Protein AF-A0A2T3FKH2-F1 (afdb_monomer_lite)

InterPro domains:
  IPR005130 Serine dehydratase-like, alpha subunit [PF03313] (17-96)
  IPR051318 Iron-sulphur-dependent L-serine dehydratase [PTHR30182] (17-105)

Radius of gyration: 21.13 Å; chains: 1; bounding box: 47×29×66 Å

pLDDT: mean 82.64, std 16.69, range [37.12, 97.38]

Secondary structure (DSSP, 8-state):
--HHHHHHHHHHHHHHHHHHHHHHHHHHHHHTT--B--GGG-SSTTHHHHHHHHHHHHHHHHHHHHTT---SS-HHHHHHHHHHHHHH--GGGBGGGSGGGGSHHHHHHHHHHHHHSTT----

Structure (mmCIF, N/CA/C/O backbone):
data_AF-A0A2T3FKH2-F1
#
_entry.id   AF-A0A2T3FKH2-F1
#
loop_
_atom_site.group_PDB
_atom_site.id
_atom_site.type_symbol
_atom_site.label_atom_id
_atom_site.label_alt_id
_atom_site.label_comp_id
_atom_site.label_asym_id
_atom_site.label_entity_id
_atom_site.label_seq_id
_atom_site.pdbx_PDB_ins_code
_atom_site.Cartn_x
_atom_site.Cartn_y
_atom_site.Cartn_z
_a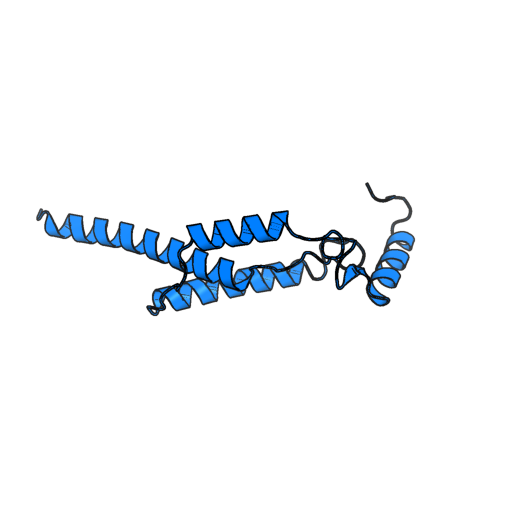tom_site.occupancy
_atom_si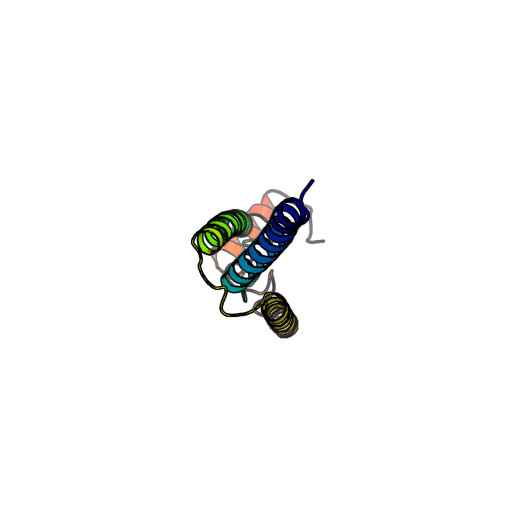te.B_iso_or_equiv
_atom_site.auth_seq_id
_atom_site.auth_comp_id
_atom_site.auth_asym_id
_atom_site.auth_atom_id
_atom_site.pdbx_PDB_model_num
ATOM 1 N N . MET A 1 1 ? -14.782 4.882 47.199 1.00 44.06 1 MET A N 1
ATOM 2 C CA . MET A 1 1 ? -14.373 4.500 45.834 1.00 44.06 1 MET A CA 1
ATOM 3 C C . MET A 1 1 ? -15.649 4.172 45.093 1.00 44.06 1 MET A C 1
ATOM 5 O O . MET A 1 1 ? -16.239 3.135 45.356 1.00 44.06 1 MET A O 1
ATOM 9 N N . ASP A 1 2 ? -16.155 5.133 44.328 1.00 38.59 2 ASP A N 1
ATOM 10 C CA . ASP A 1 2 ? -17.396 4.979 43.571 1.00 38.59 2 ASP A CA 1
ATOM 11 C C . ASP A 1 2 ? -17.103 4.174 42.294 1.00 38.59 2 ASP A C 1
ATOM 13 O O . ASP A 1 2 ? -16.129 4.445 41.590 1.00 38.59 2 ASP A O 1
ATOM 17 N N . CYS A 1 3 ? -17.936 3.172 42.020 1.00 39.97 3 CYS A N 1
ATOM 18 C CA . CYS A 1 3 ? -17.870 2.326 40.832 1.00 39.97 3 CYS A CA 1
ATOM 19 C C . CYS A 1 3 ? -17.902 3.165 39.537 1.00 39.97 3 CYS A C 1
ATOM 21 O O . CYS A 1 3 ? -17.269 2.793 38.554 1.00 39.97 3 CYS A O 1
ATOM 23 N N . SER A 1 4 ? -18.526 4.349 39.564 1.00 49.62 4 SER A N 1
ATOM 24 C CA . SER A 1 4 ? -18.610 5.272 38.423 1.00 49.62 4 SER A CA 1
ATOM 25 C C . SER A 1 4 ? -17.252 5.797 37.921 1.00 49.62 4 SER A C 1
ATOM 27 O O . SER A 1 4 ? -17.071 5.978 36.716 1.00 49.62 4 SER A O 1
ATOM 29 N N . SER A 1 5 ? -16.264 5.989 38.806 1.00 51.12 5 SER A N 1
ATOM 30 C CA . SER A 1 5 ? -14.922 6.461 38.420 1.00 51.12 5 SER A CA 1
ATOM 31 C C . SER A 1 5 ? -14.098 5.368 37.730 1.00 51.12 5 SER A C 1
ATOM 33 O O . SER A 1 5 ? -13.261 5.664 36.881 1.00 51.12 5 SER A O 1
ATOM 35 N N . PHE A 1 6 ? -14.363 4.099 38.055 1.00 45.19 6 PHE A N 1
ATOM 36 C CA . PHE A 1 6 ? -13.736 2.953 37.397 1.00 45.19 6 PHE A CA 1
ATOM 37 C C . PHE A 1 6 ? -14.346 2.718 36.007 1.00 45.19 6 PHE A C 1
ATOM 39 O O . PHE A 1 6 ? -13.623 2.435 35.055 1.00 45.19 6 PHE A O 1
ATOM 46 N N . THR A 1 7 ? -15.655 2.947 35.846 1.00 49.41 7 THR A N 1
ATOM 47 C CA . THR A 1 7 ? -16.321 2.890 34.538 1.00 49.41 7 THR A CA 1
ATOM 48 C C . THR A 1 7 ? -15.847 3.989 33.592 1.00 49.41 7 THR A C 1
ATOM 50 O O . THR A 1 7 ? -15.723 3.709 32.411 1.00 49.41 7 THR A O 1
ATOM 53 N N . PHE A 1 8 ? -15.527 5.199 34.071 1.00 42.84 8 PHE A N 1
ATOM 54 C CA . PHE A 1 8 ? -14.970 6.262 33.218 1.00 42.84 8 PHE A CA 1
ATOM 55 C C . PHE A 1 8 ? -13.590 5.875 32.660 1.00 42.84 8 PHE A C 1
ATOM 57 O O . PHE A 1 8 ? -13.338 6.035 31.471 1.00 42.84 8 PHE A O 1
ATOM 64 N N . HIS A 1 9 ? -12.736 5.257 33.483 1.00 44.69 9 HIS A N 1
ATOM 65 C CA . HIS A 1 9 ? -11.426 4.767 33.044 1.00 44.69 9 HIS A CA 1
ATOM 66 C C . HIS A 1 9 ? -11.542 3.559 32.091 1.00 44.69 9 HIS A C 1
ATOM 68 O O . HIS A 1 9 ? -10.883 3.527 31.055 1.00 44.69 9 HIS A O 1
ATOM 74 N N . CYS A 1 10 ? -12.455 2.615 32.360 1.00 38.75 10 CYS A N 1
ATOM 75 C CA . CYS A 1 10 ? -12.744 1.497 31.449 1.00 38.75 10 CYS A CA 1
ATOM 76 C C . CYS A 1 10 ? -13.495 1.919 30.164 1.00 38.75 10 CYS A C 1
ATOM 78 O O . CYS A 1 10 ? -13.372 1.257 29.128 1.00 38.75 10 CYS A O 1
ATOM 80 N N . GLN A 1 11 ? -14.284 2.998 30.199 1.00 46.06 11 GLN A N 1
ATOM 81 C CA . GLN A 1 11 ? -14.914 3.602 29.018 1.00 46.06 11 GLN A CA 1
ATOM 82 C C . GLN A 1 11 ? -13.878 4.340 28.166 1.00 46.06 11 GLN A C 1
ATOM 84 O O . GLN A 1 11 ? -13.952 4.244 26.942 1.00 46.06 11 GLN A O 1
ATOM 89 N N . ASP A 1 12 ? -12.886 4.994 28.778 1.00 52.38 12 ASP A N 1
ATOM 90 C CA . ASP A 1 12 ? -11.755 5.602 28.068 1.00 52.38 12 ASP A CA 1
ATOM 91 C C . ASP A 1 12 ? -10.836 4.554 27.419 1.00 52.38 12 ASP A C 1
ATOM 93 O O . ASP A 1 12 ? -10.448 4.726 26.264 1.00 52.38 12 ASP A O 1
ATOM 97 N N . GLU A 1 13 ? -10.556 3.419 28.073 1.00 51.41 13 GLU A N 1
ATOM 98 C CA . GLU A 1 13 ? -9.788 2.333 27.441 1.00 51.41 13 GLU A CA 1
ATOM 99 C C . GLU A 1 13 ? -10.513 1.748 26.217 1.00 51.41 13 GLU A C 1
ATOM 101 O O . GLU A 1 13 ? -9.917 1.588 25.150 1.00 51.41 13 GLU A O 1
ATOM 106 N N . ASN A 1 14 ? -11.821 1.483 26.309 1.00 60.06 14 ASN A N 1
ATOM 107 C CA . ASN A 1 14 ? -12.601 1.032 25.148 1.00 60.06 14 ASN A CA 1
ATOM 108 C C . ASN A 1 14 ? -12.686 2.102 24.047 1.00 60.06 14 ASN A C 1
ATOM 110 O O . ASN A 1 14 ? -12.748 1.772 22.859 1.00 60.06 14 ASN A O 1
ATOM 114 N N . ARG A 1 15 ? -12.651 3.385 24.418 1.00 67.38 15 ARG A N 1
ATOM 115 C CA . ARG A 1 15 ? -12.665 4.509 23.479 1.00 67.38 15 ARG A CA 1
ATOM 116 C C . ARG A 1 15 ? -11.352 4.632 22.707 1.00 67.38 15 ARG A C 1
ATOM 118 O O . ARG A 1 15 ? -11.408 4.816 21.495 1.00 67.38 15 ARG A O 1
ATOM 125 N N . ILE A 1 16 ? -10.202 4.462 23.362 1.00 74.19 16 ILE A N 1
ATOM 126 C CA . ILE A 1 16 ? -8.879 4.461 22.710 1.00 74.19 16 ILE A CA 1
ATOM 127 C C . ILE A 1 16 ? -8.764 3.288 21.733 1.00 74.19 16 ILE A C 1
ATOM 129 O O . ILE A 1 16 ? -8.311 3.465 20.599 1.00 74.19 16 ILE A O 1
ATOM 133 N N . ASN A 1 17 ? -9.229 2.103 22.141 1.00 82.88 17 ASN A N 1
ATOM 134 C CA . ASN A 1 17 ? -9.239 0.921 21.280 1.00 82.88 17 ASN A CA 1
ATOM 135 C C . ASN A 1 17 ? -10.107 1.149 20.038 1.00 82.88 17 ASN A C 1
ATOM 137 O O . ASN A 1 17 ? -9.655 0.933 18.915 1.00 82.88 17 ASN A O 1
ATOM 141 N N . ARG A 1 18 ? -11.324 1.674 20.217 1.00 86.75 18 ARG A N 1
ATOM 142 C CA . ARG A 1 18 ? -12.220 1.986 19.099 1.00 86.75 18 ARG A CA 1
ATOM 143 C C . ARG A 1 18 ? -11.638 3.050 18.169 1.00 86.75 18 ARG A C 1
ATOM 145 O O . ARG A 1 18 ? -11.628 2.845 16.965 1.00 86.75 18 ARG A O 1
ATOM 152 N N . GLN A 1 19 ? -11.105 4.149 18.698 1.00 90.06 19 GLN A N 1
ATOM 153 C CA . GLN A 1 19 ? -10.488 5.198 17.876 1.00 90.06 19 GLN A CA 1
ATOM 154 C C . GLN A 1 19 ? -9.276 4.684 17.089 1.00 90.06 19 GLN A C 1
ATOM 156 O O . GLN A 1 19 ? -9.079 5.075 15.942 1.00 90.06 19 GLN A O 1
ATOM 161 N N . SER A 1 20 ? -8.497 3.773 17.673 1.00 90.88 20 SER A N 1
ATOM 162 C CA . SER A 1 20 ? -7.361 3.143 16.993 1.00 90.88 20 SER A CA 1
ATOM 163 C C . SER A 1 20 ? -7.811 2.269 15.820 1.00 90.88 20 SER A C 1
ATOM 165 O O . SER A 1 20 ? -7.261 2.384 14.726 1.00 90.88 20 SER A O 1
ATOM 167 N N . LEU A 1 21 ? -8.839 1.436 16.019 1.00 93.06 21 LEU A N 1
ATOM 168 C CA . LEU A 1 21 ? -9.426 0.614 14.951 1.00 93.06 21 LEU A CA 1
ATOM 169 C C . LEU A 1 21 ? -10.059 1.483 13.861 1.00 93.06 21 LEU A C 1
ATOM 171 O O . LEU A 1 21 ? -9.949 1.182 12.672 1.00 93.06 21 LEU A O 1
ATOM 175 N N . ASP A 1 22 ? -10.677 2.591 14.263 1.00 93.56 22 ASP A N 1
ATOM 176 C CA . ASP A 1 22 ? -11.325 3.509 13.343 1.00 93.56 22 ASP A CA 1
ATOM 177 C C . ASP A 1 22 ? -10.304 4.248 12.474 1.00 93.56 22 ASP A C 1
ATOM 179 O O . ASP A 1 22 ? -10.478 4.347 11.258 1.00 93.56 22 ASP A O 1
ATOM 183 N N . ALA A 1 23 ? -9.191 4.678 13.071 1.00 94.50 23 ALA A N 1
ATOM 184 C CA . ALA A 1 23 ? -8.095 5.320 12.354 1.00 94.50 23 ALA A CA 1
ATOM 185 C C . ALA A 1 23 ? -7.375 4.331 11.433 1.00 94.50 23 ALA A C 1
ATOM 187 O O . ALA A 1 23 ? -7.014 4.690 10.312 1.00 94.50 23 ALA A O 1
ATOM 188 N N . ALA A 1 24 ? -7.209 3.080 11.876 1.00 94.62 24 ALA A N 1
ATOM 189 C CA . ALA A 1 24 ? -6.661 2.010 11.053 1.00 94.62 24 ALA A CA 1
ATOM 190 C C . ALA A 1 24 ? -7.548 1.728 9.833 1.00 94.62 24 ALA A C 1
ATOM 192 O O . ALA A 1 24 ? -7.020 1.576 8.733 1.00 94.62 24 ALA A O 1
ATOM 193 N N . SER A 1 25 ? -8.878 1.724 10.000 1.00 95.38 25 SER A N 1
ATOM 194 C CA . SER A 1 25 ? -9.813 1.535 8.884 1.00 95.38 25 SER A CA 1
ATOM 195 C C . SER A 1 25 ? -9.630 2.621 7.825 1.00 95.38 25 SER A C 1
ATOM 197 O O . SER A 1 25 ? -9.369 2.311 6.665 1.00 95.38 25 SER A O 1
ATOM 199 N N . VAL A 1 26 ? -9.673 3.896 8.225 1.00 95.31 26 VAL A N 1
ATOM 200 C CA . VAL A 1 26 ? -9.502 5.025 7.293 1.00 95.31 26 VAL A CA 1
ATOM 201 C C . VAL A 1 26 ? -8.123 4.992 6.627 1.00 95.31 26 VAL A C 1
ATOM 203 O O . VAL A 1 26 ? -8.004 5.182 5.416 1.00 95.31 26 VAL A O 1
ATOM 206 N N . GLY A 1 27 ? -7.079 4.672 7.394 1.00 95.69 27 GLY A N 1
ATOM 207 C CA . GLY A 1 27 ? -5.727 4.532 6.868 1.00 95.69 27 GLY A CA 1
ATOM 208 C C . GLY A 1 27 ? -5.631 3.461 5.779 1.00 95.69 27 GLY A C 1
ATOM 209 O O . GLY A 1 27 ? -5.045 3.717 4.726 1.00 95.69 27 GLY A O 1
ATOM 210 N N . LEU A 1 28 ? -6.232 2.290 6.002 1.00 95.38 28 LEU A N 1
ATOM 211 C CA . LEU A 1 28 ? -6.253 1.190 5.037 1.00 95.38 28 LEU A CA 1
ATOM 212 C C . LEU A 1 28 ? -7.105 1.506 3.803 1.00 95.38 28 LEU A C 1
ATOM 214 O O . LEU A 1 28 ? -6.677 1.219 2.683 1.00 95.38 28 LEU A O 1
ATOM 218 N N . GLN A 1 29 ? -8.256 2.159 3.977 1.00 94.25 29 GLN A N 1
ATOM 219 C CA . GLN A 1 29 ? -9.094 2.616 2.865 1.00 94.25 29 GLN A CA 1
ATOM 220 C C . GLN A 1 29 ? -8.296 3.509 1.901 1.00 94.25 29 GLN A C 1
ATOM 222 O O . GLN A 1 29 ? -8.311 3.285 0.692 1.00 94.25 29 GLN A O 1
ATOM 227 N N . ASN A 1 30 ? -7.501 4.443 2.430 1.00 94.00 30 ASN A N 1
ATOM 228 C CA . ASN A 1 30 ? -6.719 5.388 1.624 1.00 94.00 30 ASN A CA 1
ATOM 229 C C . ASN A 1 30 ? -5.598 4.741 0.790 1.00 94.00 30 ASN A C 1
ATOM 231 O O . ASN A 1 30 ? -5.144 5.336 -0.186 1.00 94.00 30 ASN A O 1
ATOM 235 N N . ILE A 1 31 ? -5.133 3.545 1.164 1.00 93.62 31 ILE A N 1
ATOM 236 C CA . ILE A 1 31 ? -4.070 2.818 0.444 1.00 93.62 31 ILE A CA 1
ATOM 237 C C . ILE A 1 31 ? -4.590 1.582 -0.302 1.00 93.62 31 ILE A C 1
ATOM 239 O O . ILE A 1 31 ? -3.804 0.836 -0.891 1.00 93.62 31 ILE A O 1
ATOM 243 N N . THR A 1 32 ? -5.902 1.347 -0.280 1.00 93.31 32 THR A N 1
ATOM 244 C CA . THR A 1 32 ? -6.519 0.182 -0.917 1.00 93.31 32 THR A CA 1
ATOM 245 C C . THR A 1 32 ? -6.267 0.207 -2.426 1.00 93.31 32 THR A C 1
ATOM 247 O O . THR A 1 32 ? -6.486 1.213 -3.096 1.00 93.31 32 THR A O 1
ATOM 250 N N . GLY A 1 33 ? -5.778 -0.910 -2.971 1.00 89.50 33 GLY A N 1
ATOM 251 C CA . GLY A 1 33 ? -5.465 -1.034 -4.399 1.00 89.50 33 GLY A CA 1
ATOM 252 C C . GLY A 1 33 ? -4.128 -0.417 -4.830 1.00 89.50 33 GLY A C 1
ATOM 253 O O . GLY A 1 33 ? -3.827 -0.408 -6.025 1.00 89.50 33 GLY A O 1
ATOM 254 N N . LEU A 1 34 ? -3.297 0.065 -3.898 1.00 90.50 34 LEU A N 1
ATOM 255 C CA . LEU A 1 34 ? -1.958 0.553 -4.224 1.00 90.50 34 LEU A CA 1
ATOM 256 C C . LEU A 1 34 ? -1.069 -0.597 -4.729 1.00 90.50 34 LEU A C 1
ATOM 258 O O . LEU A 1 34 ? -0.573 -1.417 -3.958 1.00 90.50 34 LEU A O 1
ATOM 262 N N . ALA A 1 35 ? -0.845 -0.639 -6.042 1.00 88.88 35 ALA A N 1
ATOM 263 C CA . ALA A 1 35 ? 0.012 -1.635 -6.675 1.00 88.88 35 ALA A CA 1
ATOM 264 C C . ALA A 1 35 ? 1.491 -1.456 -6.284 1.00 88.88 35 ALA A C 1
ATOM 266 O O . ALA A 1 35 ? 1.948 -0.355 -5.960 1.00 88.88 35 ALA A O 1
ATOM 267 N N . CYS A 1 36 ? 2.267 -2.539 -6.343 1.00 88.75 36 CYS A N 1
ATOM 268 C CA . CYS A 1 36 ? 3.717 -2.503 -6.162 1.00 88.75 36 CYS A CA 1
ATOM 269 C C . CYS A 1 36 ? 4.401 -2.375 -7.529 1.00 88.75 36 CYS A C 1
ATOM 271 O O . CYS A 1 36 ? 4.273 -3.269 -8.355 1.00 88.75 36 CYS A O 1
ATOM 273 N N . ASP A 1 37 ? 5.116 -1.279 -7.772 1.00 89.88 37 ASP A N 1
ATOM 274 C CA . ASP A 1 37 ? 5.712 -0.937 -9.068 1.00 89.88 37 ASP A CA 1
ATOM 275 C C . ASP A 1 37 ? 7.146 -0.373 -8.922 1.00 89.88 37 ASP A C 1
ATOM 277 O O . ASP A 1 37 ? 7.393 0.803 -9.205 1.00 89.88 37 ASP A O 1
ATOM 281 N N . PRO A 1 38 ? 8.113 -1.184 -8.446 1.00 88.19 38 PRO A N 1
ATOM 282 C CA . PRO A 1 38 ? 9.486 -0.744 -8.214 1.00 88.19 38 PRO A CA 1
ATOM 283 C C . PRO A 1 38 ? 10.188 -0.319 -9.511 1.00 88.19 38 PRO A C 1
ATOM 285 O O . PRO A 1 38 ? 10.115 -0.986 -10.547 1.00 88.19 38 PRO A O 1
ATOM 288 N N . VAL A 1 39 ? 10.935 0.780 -9.442 1.00 88.88 39 VAL A N 1
ATOM 289 C CA . VAL A 1 39 ? 11.768 1.287 -10.536 1.00 88.88 39 VAL A CA 1
ATOM 290 C C . VAL A 1 39 ? 13.106 0.559 -10.527 1.00 88.88 39 VAL A C 1
ATOM 292 O O . VAL A 1 39 ? 13.792 0.502 -9.510 1.00 88.88 39 VAL A O 1
ATOM 295 N N . GLY A 1 40 ? 13.487 -0.000 -11.677 1.00 85.00 40 GLY A N 1
ATOM 296 C CA . GLY A 1 40 ? 14.778 -0.671 -11.842 1.00 85.00 40 GLY A CA 1
ATOM 297 C C . GLY A 1 40 ? 14.951 -1.918 -10.971 1.00 85.00 40 GLY A C 1
ATOM 298 O O . GLY A 1 40 ? 16.077 -2.231 -10.612 1.00 85.00 40 GLY A O 1
ATOM 299 N N . ASN A 1 41 ? 13.851 -2.594 -10.609 1.00 83.38 41 ASN A N 1
ATOM 300 C CA . ASN A 1 41 ? 13.837 -3.754 -9.706 1.00 83.38 41 ASN A CA 1
ATOM 301 C C . ASN A 1 41 ? 14.524 -3.496 -8.347 1.00 83.38 41 ASN A C 1
ATOM 303 O O . ASN A 1 41 ? 15.152 -4.381 -7.773 1.00 83.38 41 ASN A O 1
ATOM 307 N N . ARG A 1 42 ? 14.428 -2.262 -7.839 1.00 82.81 42 ARG A N 1
ATOM 308 C CA . ARG A 1 42 ? 15.024 -1.850 -6.563 1.00 82.81 42 ARG A CA 1
ATOM 309 C C . ARG A 1 42 ? 13.959 -1.362 -5.592 1.00 82.81 42 ARG A C 1
ATOM 311 O O . ARG A 1 42 ? 12.953 -0.777 -5.991 1.00 82.81 42 ARG A O 1
ATOM 318 N N . VAL A 1 43 ? 14.215 -1.555 -4.300 1.00 87.94 43 VAL A N 1
ATOM 319 C CA . VAL A 1 43 ? 13.331 -1.131 -3.199 1.00 87.94 43 VAL A CA 1
ATOM 320 C C . VAL A 1 43 ? 13.674 0.295 -2.758 1.00 87.94 43 VAL A C 1
ATOM 322 O O . VAL A 1 43 ? 13.855 0.593 -1.583 1.00 87.94 43 VAL A O 1
ATOM 325 N N . GLU A 1 44 ? 13.795 1.192 -3.731 1.00 87.19 44 GLU A N 1
ATOM 326 C CA . GLU A 1 44 ? 14.138 2.597 -3.501 1.00 87.19 44 GLU A CA 1
ATOM 327 C C . GLU A 1 44 ? 12.983 3.476 -3.968 1.00 87.19 44 GLU A C 1
ATOM 329 O O . GLU A 1 44 ? 12.263 4.075 -3.168 1.00 87.19 44 GLU A O 1
ATOM 334 N N . TRP A 1 45 ? 12.737 3.486 -5.277 1.00 87.81 45 TRP A N 1
ATOM 335 C CA . TRP A 1 45 ? 11.693 4.293 -5.888 1.00 87.81 45 TRP A CA 1
ATOM 336 C C . TRP A 1 45 ? 10.583 3.410 -6.466 1.00 87.81 45 TRP A C 1
ATOM 338 O O . TRP A 1 45 ? 10.898 2.452 -7.167 1.00 87.81 45 TRP A O 1
ATOM 348 N N . PRO A 1 46 ? 9.290 3.707 -6.240 1.00 88.75 46 PRO A N 1
ATOM 349 C CA . PRO A 1 46 ? 8.711 4.700 -5.327 1.00 88.75 46 PRO A CA 1
ATOM 350 C C . PRO A 1 46 ? 8.602 4.208 -3.866 1.00 88.75 46 PRO A C 1
ATOM 352 O O . PRO A 1 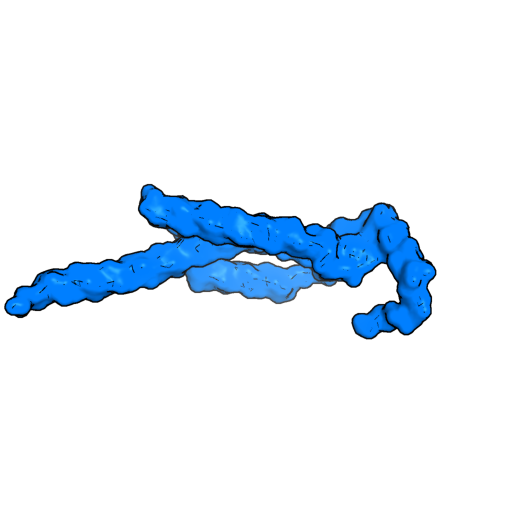46 ? 7.920 4.843 -3.066 1.00 88.75 46 PRO A O 1
ATOM 355 N N . CYS A 1 47 ? 9.218 3.078 -3.503 1.00 90.75 47 CYS A N 1
ATOM 356 C CA . CYS A 1 47 ? 9.061 2.410 -2.202 1.00 90.75 47 CYS A CA 1
ATOM 357 C C . CYS A 1 47 ? 9.285 3.336 -0.993 1.00 90.75 47 CYS A C 1
ATOM 359 O O . CYS A 1 47 ? 8.451 3.377 -0.091 1.00 90.75 47 CYS A O 1
ATOM 361 N N . LEU A 1 48 ? 10.351 4.142 -1.000 1.00 92.44 48 LEU A N 1
ATOM 362 C CA . LEU A 1 48 ? 10.616 5.115 0.065 1.00 92.44 48 LEU A CA 1
ATOM 363 C C . LEU A 1 48 ? 9.538 6.206 0.119 1.00 92.44 48 LEU A C 1
ATOM 365 O O . LEU A 1 48 ? 9.072 6.572 1.196 1.00 92.44 48 LEU A O 1
ATOM 369 N N . GLY A 1 49 ? 9.079 6.676 -1.043 1.00 92.75 49 GLY A N 1
ATOM 370 C CA . GLY A 1 49 ? 7.960 7.615 -1.141 1.00 92.75 49 GLY A CA 1
ATOM 371 C C . GLY A 1 49 ? 6.652 7.030 -0.603 1.00 92.75 49 GLY A C 1
ATOM 372 O O . GLY A 1 49 ? 5.895 7.732 0.063 1.00 92.75 49 GLY A O 1
ATOM 373 N N . LYS A 1 50 ? 6.407 5.731 -0.816 1.00 93.50 50 LYS A N 1
ATOM 374 C CA . LYS A 1 50 ? 5.249 5.020 -0.251 1.00 93.50 50 LYS A CA 1
ATOM 375 C C . LYS A 1 50 ? 5.330 4.902 1.272 1.00 93.50 50 LYS A C 1
ATOM 377 O O . LYS A 1 50 ? 4.300 5.032 1.922 1.00 93.50 50 LYS A O 1
ATOM 382 N N . ASN A 1 51 ? 6.523 4.759 1.854 1.00 93.81 51 ASN A N 1
ATOM 383 C CA . ASN A 1 51 ? 6.688 4.810 3.313 1.00 93.81 51 ASN A CA 1
ATOM 384 C C . ASN A 1 51 ? 6.335 6.193 3.873 1.00 93.81 51 ASN A C 1
ATOM 386 O O . ASN A 1 51 ? 5.636 6.288 4.881 1.00 93.81 51 ASN A O 1
ATOM 390 N N . ILE A 1 52 ? 6.770 7.264 3.198 1.00 96.12 52 ILE A N 1
ATOM 391 C CA . ILE A 1 52 ? 6.412 8.642 3.572 1.00 96.12 52 ILE A CA 1
ATOM 392 C C . ILE A 1 52 ? 4.894 8.826 3.485 1.00 96.12 52 ILE A C 1
ATOM 394 O O . ILE A 1 52 ? 4.275 9.268 4.449 1.00 96.12 52 ILE A O 1
ATOM 398 N N . MET A 1 53 ? 4.286 8.423 2.365 1.00 96.06 53 MET A N 1
ATOM 399 C CA . MET A 1 53 ? 2.836 8.467 2.166 1.00 96.06 53 MET A CA 1
ATOM 400 C C . MET A 1 53 ? 2.093 7.700 3.266 1.00 96.06 53 MET A C 1
ATOM 402 O O . MET A 1 53 ? 1.143 8.231 3.832 1.00 96.06 53 MET A O 1
ATOM 406 N N . GLY A 1 54 ? 2.537 6.486 3.603 1.00 95.44 54 GLY A N 1
ATOM 407 C CA . GLY A 1 54 ? 1.944 5.668 4.660 1.00 95.44 54 GLY A CA 1
ATOM 408 C C . GLY A 1 54 ? 2.018 6.339 6.031 1.00 95.44 54 GLY A C 1
ATOM 409 O O . GLY 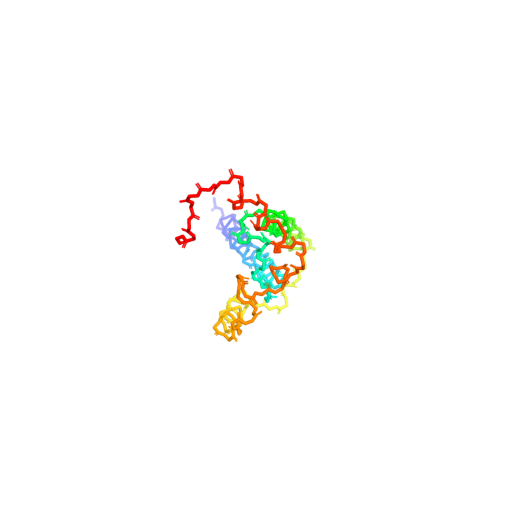A 1 54 ? 1.013 6.399 6.736 1.00 95.44 54 GLY A O 1
ATOM 410 N N . GLY A 1 55 ? 3.171 6.915 6.383 1.00 96.44 55 GLY A N 1
ATOM 411 C CA . GLY A 1 55 ? 3.340 7.658 7.634 1.00 96.44 55 GLY A CA 1
ATOM 412 C C . GLY A 1 55 ? 2.451 8.903 7.711 1.00 96.44 55 GLY A C 1
ATOM 413 O O . GLY A 1 55 ? 1.756 9.110 8.706 1.00 96.44 55 GLY A O 1
ATOM 414 N N . SER A 1 56 ? 2.414 9.710 6.646 1.00 97.38 56 SER A N 1
ATOM 415 C CA . SER A 1 56 ? 1.542 10.889 6.571 1.00 97.38 56 SER A CA 1
ATOM 416 C C . SER A 1 56 ? 0.062 10.513 6.632 1.00 97.38 56 SER A C 1
ATOM 418 O O . SER A 1 56 ? -0.708 11.166 7.334 1.00 97.38 56 SER A O 1
ATOM 420 N N . ASN A 1 57 ? -0.330 9.440 5.944 1.00 96.75 57 ASN A N 1
ATOM 421 C CA . ASN A 1 57 ? -1.691 8.922 5.957 1.00 96.75 57 ASN A CA 1
ATOM 422 C C . ASN A 1 57 ? -2.106 8.433 7.352 1.00 96.75 57 ASN A C 1
ATOM 424 O O . ASN A 1 57 ? -3.206 8.746 7.800 1.00 96.75 57 ASN A O 1
ATOM 428 N N . ALA A 1 58 ? -1.230 7.722 8.066 1.00 95.38 58 ALA A N 1
ATOM 429 C CA . ALA A 1 58 ? -1.507 7.257 9.423 1.00 95.38 58 ALA A CA 1
ATOM 430 C C . ALA A 1 58 ? -1.758 8.430 10.385 1.00 95.38 58 ALA A C 1
ATOM 432 O O . ALA A 1 58 ? -2.751 8.432 11.114 1.00 95.38 58 ALA A O 1
ATOM 433 N N . LEU A 1 59 ? -0.906 9.461 10.338 1.00 96.56 59 LEU A N 1
ATOM 434 C CA . LEU A 1 59 ? -1.065 10.650 11.175 1.00 96.56 59 LEU A CA 1
ATOM 435 C C . LEU A 1 59 ? -2.341 11.431 10.828 1.00 96.56 59 LEU A C 1
ATOM 437 O O . LEU A 1 59 ? -3.090 11.825 11.720 1.00 96.56 59 LEU A O 1
ATOM 441 N N . ALA A 1 60 ? -2.605 11.639 9.536 1.00 96.44 60 ALA A N 1
ATOM 442 C CA . ALA A 1 60 ? -3.811 12.322 9.081 1.00 96.44 60 ALA A CA 1
ATOM 443 C C . ALA A 1 60 ? -5.080 11.555 9.487 1.00 96.44 60 ALA A C 1
ATOM 445 O O . ALA A 1 60 ? -6.017 12.160 10.001 1.00 96.44 60 ALA A O 1
ATOM 446 N N . SER A 1 61 ? -5.086 10.229 9.331 1.00 95.31 61 SER A N 1
ATOM 447 C CA . SER A 1 61 ? -6.213 9.365 9.703 1.00 95.31 61 SER A CA 1
ATOM 448 C C . SER A 1 61 ? -6.483 9.393 11.205 1.00 95.31 61 SER A C 1
ATOM 450 O O . SER A 1 61 ? -7.630 9.563 11.613 1.00 95.31 61 SER A O 1
ATOM 452 N N . ALA A 1 62 ? -5.438 9.328 12.036 1.00 94.00 62 ALA A N 1
ATOM 453 C CA . ALA A 1 62 ? -5.578 9.475 13.483 1.00 94.00 62 ALA A CA 1
ATOM 454 C C . ALA A 1 62 ? -6.183 10.836 13.861 1.00 94.00 62 ALA A C 1
ATOM 456 O O . ALA A 1 62 ? -7.134 10.897 14.640 1.00 94.00 62 ALA A O 1
ATOM 457 N N . ASN A 1 63 ? -5.695 11.924 13.257 1.00 95.06 63 ASN A N 1
ATOM 458 C CA . ASN A 1 63 ? -6.224 13.264 13.509 1.00 95.06 63 ASN A CA 1
ATOM 459 C C . ASN A 1 63 ? -7.691 13.408 13.081 1.00 95.06 63 ASN A C 1
ATOM 461 O O . ASN A 1 63 ? -8.468 14.029 13.803 1.00 95.06 63 ASN A O 1
ATOM 465 N N . MET A 1 64 ? -8.090 12.818 11.950 1.00 93.44 64 MET A N 1
ATOM 466 C CA . MET A 1 64 ? -9.487 12.828 11.504 1.00 93.44 64 MET A CA 1
ATOM 467 C C . MET A 1 64 ? -10.406 12.143 12.521 1.00 93.44 64 MET A C 1
ATOM 469 O O . MET A 1 64 ? -11.427 12.710 12.905 1.00 93.44 64 MET A O 1
ATOM 473 N N . ILE A 1 65 ? -10.026 10.964 13.019 1.00 93.25 65 ILE A N 1
ATOM 474 C CA . ILE A 1 65 ? -10.829 10.232 14.009 1.00 93.25 65 ILE A CA 1
ATOM 475 C C . ILE A 1 65 ? -10.881 10.959 15.354 1.00 93.25 65 ILE A C 1
ATOM 477 O O . ILE A 1 65 ? -11.944 11.039 15.973 1.00 93.25 65 ILE A O 1
ATOM 481 N N . LEU A 1 66 ? -9.768 11.548 15.800 1.00 90.56 66 LEU A N 1
ATOM 482 C CA . LEU A 1 66 ? -9.751 12.377 17.009 1.00 90.56 66 LEU A CA 1
ATOM 483 C C . LEU A 1 66 ? -10.640 13.623 16.870 1.00 90.56 66 LEU A C 1
ATOM 485 O O . LEU A 1 66 ? -11.245 14.046 17.853 1.00 90.56 66 LEU A O 1
ATOM 489 N N . ALA A 1 67 ? -10.771 14.169 15.657 1.00 91.88 67 ALA A N 1
ATOM 490 C CA . ALA A 1 67 ? -11.687 15.265 15.339 1.00 91.88 67 ALA A CA 1
ATOM 491 C C . ALA A 1 67 ? -13.164 14.829 15.227 1.00 91.88 67 ALA A C 1
ATOM 493 O O . ALA A 1 67 ? -14.032 15.676 15.020 1.00 91.88 67 ALA A O 1
ATOM 494 N N . GLY A 1 68 ? -13.466 13.535 15.387 1.00 88.00 68 GLY A N 1
ATOM 495 C CA . GLY A 1 68 ? -14.827 12.994 15.347 1.00 88.00 68 GLY A CA 1
ATOM 496 C C . GLY A 1 68 ? -15.308 12.574 13.956 1.00 88.00 68 GLY A C 1
ATOM 497 O O . GLY A 1 68 ? -16.513 12.434 13.759 1.00 88.00 68 GLY A O 1
ATOM 498 N N . TYR A 1 69 ? -14.399 12.380 12.995 1.00 90.31 69 TYR A N 1
ATOM 499 C CA . TYR A 1 69 ? -14.731 11.790 11.698 1.00 90.31 69 TYR A CA 1
ATOM 500 C C . TYR A 1 69 ? -15.177 10.329 11.856 1.00 90.31 69 TYR A C 1
ATOM 502 O O . TYR A 1 69 ? -14.572 9.576 12.621 1.00 90.31 69 TYR A O 1
ATOM 510 N N . ASP A 1 70 ? -16.213 9.921 11.120 1.00 87.12 70 ASP A N 1
ATOM 511 C CA . ASP A 1 70 ? -16.686 8.535 11.100 1.00 87.12 70 ASP A CA 1
ATOM 512 C C . ASP A 1 70 ? -16.061 7.762 9.934 1.00 87.12 70 ASP A C 1
ATOM 514 O O . ASP A 1 70 ? -16.026 8.236 8.801 1.00 87.12 70 ASP A O 1
ATOM 518 N N . LYS A 1 71 ? -15.592 6.546 10.210 1.00 79.69 71 LYS A N 1
ATOM 519 C CA . LYS A 1 71 ? -14.794 5.719 9.295 1.00 79.69 71 LYS A CA 1
ATOM 520 C C . LYS A 1 71 ? -15.554 5.152 8.094 1.00 79.69 71 LYS A C 1
ATOM 522 O O . LYS A 1 71 ? -14.913 4.499 7.279 1.00 79.69 71 LYS A O 1
ATOM 527 N N . VAL A 1 72 ? -16.868 5.393 7.990 1.00 88.25 72 VAL A N 1
ATOM 528 C CA . VAL A 1 72 ? -17.839 4.900 6.982 1.00 88.25 72 VAL A CA 1
ATOM 529 C C . VAL A 1 72 ? -17.903 3.369 6.868 1.00 88.25 72 VAL A C 1
ATOM 531 O O . VAL A 1 72 ? -18.974 2.797 7.035 1.00 88.25 72 VAL A O 1
ATOM 534 N N . ILE A 1 73 ? -16.772 2.704 6.633 1.00 92.25 73 ILE A N 1
ATOM 535 C CA . ILE A 1 73 ? -16.592 1.256 6.537 1.00 92.25 73 ILE A CA 1
ATOM 536 C C . ILE A 1 73 ? -15.784 0.767 7.758 1.00 92.25 73 ILE A C 1
ATOM 538 O O . ILE A 1 73 ? -14.757 1.365 8.114 1.00 92.25 73 ILE A O 1
ATOM 542 N N . PRO A 1 74 ? -16.212 -0.304 8.451 1.00 92.94 74 PRO A N 1
ATOM 543 C CA . PRO A 1 74 ? -15.452 -0.873 9.558 1.00 92.94 74 PRO A CA 1
ATOM 544 C C . PRO A 1 74 ? -14.143 -1.533 9.093 1.00 92.94 74 PRO A C 1
ATOM 546 O O . PRO A 1 74 ? -13.950 -1.863 7.921 1.00 92.94 74 PRO A O 1
ATOM 549 N N . LEU A 1 75 ? -13.220 -1.720 10.039 1.00 93.81 75 LEU A N 1
ATOM 550 C CA . LEU A 1 75 ? -11.882 -2.238 9.751 1.00 93.81 75 LEU A CA 1
ATOM 551 C C . LEU A 1 75 ? -11.922 -3.647 9.140 1.00 93.81 75 LEU A C 1
ATOM 553 O O . LEU A 1 75 ? -11.218 -3.899 8.167 1.00 93.81 75 LEU A O 1
ATOM 557 N N . ASP A 1 76 ? -12.759 -4.538 9.672 1.00 95.69 76 ASP A N 1
ATOM 558 C CA . ASP A 1 76 ? -12.831 -5.933 9.220 1.00 95.69 76 ASP A CA 1
ATOM 559 C C . ASP A 1 76 ? -13.263 -6.042 7.750 1.00 95.69 76 ASP A C 1
ATOM 561 O O . ASP A 1 76 ? -12.660 -6.786 6.976 1.00 95.69 76 ASP A O 1
ATOM 565 N N . GLU A 1 77 ? -14.250 -5.241 7.336 1.00 96.00 77 GLU A N 1
ATOM 566 C CA . GLU A 1 77 ? -14.691 -5.160 5.937 1.00 96.00 77 GLU A CA 1
ATOM 567 C C . GLU A 1 77 ? -13.590 -4.598 5.033 1.00 96.00 77 GLU A C 1
ATOM 569 O O . GLU A 1 77 ? -13.353 -5.117 3.943 1.00 96.00 77 GLU A O 1
ATOM 574 N N . THR A 1 78 ? -12.863 -3.581 5.504 1.00 96.06 78 THR A N 1
ATOM 575 C CA . THR A 1 78 ? -11.733 -2.999 4.763 1.00 96.06 78 THR A CA 1
ATOM 576 C C . THR A 1 78 ? -10.617 -4.025 4.553 1.00 96.06 78 THR A C 1
ATOM 578 O O . THR A 1 78 ? -10.072 -4.139 3.455 1.00 96.06 78 THR A O 1
ATOM 581 N N . ILE A 1 79 ? -10.292 -4.811 5.584 1.00 96.38 79 ILE A N 1
ATOM 582 C CA . ILE A 1 79 ? -9.302 -5.892 5.494 1.00 96.38 79 ILE A CA 1
ATOM 583 C C . ILE A 1 79 ? -9.770 -6.963 4.503 1.00 96.38 79 ILE A C 1
ATOM 585 O O . ILE A 1 79 ? -8.978 -7.392 3.662 1.00 96.38 79 ILE A O 1
ATOM 589 N N . GLY A 1 80 ? -11.045 -7.361 4.567 1.00 96.94 80 GLY A N 1
ATOM 590 C CA . GLY A 1 80 ? -11.641 -8.308 3.624 1.00 96.94 80 GLY A CA 1
ATOM 591 C C . GLY A 1 80 ? -11.526 -7.831 2.175 1.00 96.94 80 GLY A C 1
ATOM 592 O O . GLY A 1 80 ? -11.013 -8.558 1.325 1.00 96.94 80 GLY A O 1
ATOM 593 N N . ALA A 1 81 ? -11.891 -6.576 1.911 1.00 95.44 81 ALA A N 1
ATOM 594 C CA . ALA A 1 81 ? -11.789 -5.980 0.582 1.00 95.44 81 ALA A CA 1
ATOM 595 C C . ALA A 1 81 ? -10.338 -5.940 0.068 1.00 95.44 81 ALA A C 1
ATOM 597 O O . ALA A 1 81 ? -10.069 -6.317 -1.073 1.00 95.44 81 ALA A O 1
ATOM 598 N N . ILE A 1 82 ? -9.376 -5.536 0.907 1.00 95.62 82 ILE A N 1
ATOM 599 C CA . ILE A 1 82 ? -7.951 -5.526 0.534 1.00 95.62 82 ILE A CA 1
ATOM 600 C C . ILE A 1 82 ? -7.453 -6.942 0.227 1.00 95.62 82 ILE A C 1
ATOM 602 O O . ILE A 1 82 ? -6.690 -7.129 -0.724 1.00 95.62 82 ILE A O 1
ATOM 606 N N . TYR A 1 83 ? -7.879 -7.938 1.006 1.00 95.69 83 TYR A N 1
ATOM 607 C CA . TYR A 1 83 ? -7.508 -9.333 0.794 1.00 95.69 83 TYR A CA 1
ATOM 608 C C . TYR A 1 83 ? -8.021 -9.860 -0.553 1.00 95.69 83 TYR A C 1
ATOM 610 O O . TYR A 1 83 ? -7.242 -10.410 -1.335 1.00 95.69 83 TYR A O 1
ATOM 618 N N . GLU A 1 84 ? -9.296 -9.624 -0.871 1.00 95.75 84 GLU A N 1
ATOM 619 C CA . GLU A 1 84 ? -9.889 -10.001 -2.160 1.00 95.75 84 GLU A CA 1
ATOM 620 C C . GLU A 1 84 ? -9.185 -9.313 -3.339 1.00 95.75 84 GLU A C 1
ATOM 622 O O . GLU A 1 84 ? -8.811 -9.966 -4.321 1.00 95.75 84 GLU A O 1
ATOM 627 N N . ILE A 1 85 ? -8.912 -8.008 -3.224 1.00 93.00 85 ILE A N 1
ATOM 628 C CA . ILE A 1 85 ? -8.164 -7.253 -4.237 1.00 93.00 85 ILE A CA 1
ATOM 629 C C . ILE A 1 85 ? -6.763 -7.847 -4.422 1.00 93.00 85 ILE A C 1
ATOM 631 O O . ILE A 1 85 ? -6.334 -8.071 -5.554 1.00 93.00 85 ILE A O 1
ATOM 635 N N . GLY A 1 86 ? -6.063 -8.158 -3.329 1.00 91.31 86 GLY A N 1
ATOM 636 C CA . GLY A 1 86 ? -4.727 -8.751 -3.363 1.00 91.31 86 GLY A CA 1
ATOM 637 C C . GLY A 1 86 ? -4.688 -10.101 -4.083 1.00 91.31 86 GLY A C 1
ATOM 638 O O . GLY A 1 86 ? -3.785 -10.343 -4.887 1.00 91.31 86 GLY A O 1
ATOM 639 N N . LEU A 1 87 ? -5.689 -10.958 -3.857 1.00 92.38 87 LEU A N 1
ATOM 640 C CA . LEU A 1 87 ? -5.824 -12.239 -4.559 1.00 92.38 87 LEU A CA 1
ATOM 641 C C . LEU A 1 87 ? -6.129 -12.056 -6.049 1.00 92.38 87 LEU A C 1
ATOM 643 O O . LEU A 1 87 ? -5.555 -12.755 -6.887 1.00 92.38 87 LEU A O 1
ATOM 647 N N . SER A 1 88 ? -6.999 -11.101 -6.380 1.00 92.31 88 SER A N 1
ATOM 648 C CA . SER A 1 88 ? -7.416 -10.819 -7.760 1.00 92.31 88 SER A CA 1
ATOM 649 C C . SER A 1 88 ? -6.398 -10.009 -8.576 1.00 92.31 88 SER A C 1
ATOM 651 O O . SER A 1 88 ? -6.593 -9.808 -9.775 1.00 92.31 88 SER A O 1
ATOM 653 N N . LEU A 1 89 ? -5.299 -9.552 -7.959 1.00 90.25 89 LEU A N 1
ATOM 654 C CA . LEU A 1 89 ? -4.334 -8.666 -8.605 1.00 90.25 89 LEU A CA 1
ATOM 655 C C . LEU A 1 89 ? -3.684 -9.354 -9.824 1.00 90.25 89 LEU A C 1
ATOM 657 O O . LEU A 1 89 ? -3.001 -10.366 -9.640 1.00 90.25 89 LEU A O 1
ATOM 661 N N . PRO A 1 90 ? -3.827 -8.826 -11.050 1.00 89.50 90 PRO A N 1
ATOM 662 C CA . PRO A 1 90 ? -3.260 -9.434 -12.251 1.00 89.50 90 PRO A CA 1
ATOM 663 C C . PRO A 1 90 ? -1.731 -9.303 -12.277 1.00 89.50 90 PRO A C 1
ATOM 665 O O . PRO A 1 90 ? -1.156 -8.412 -11.643 1.00 89.50 90 PRO A O 1
ATOM 668 N N . LEU A 1 91 ? -1.051 -10.186 -13.016 1.00 86.12 91 LEU A N 1
ATOM 669 C CA . LEU A 1 91 ? 0.416 -10.210 -13.084 1.00 86.12 91 LEU A CA 1
ATOM 670 C C . LEU A 1 91 ? 0.978 -8.872 -13.585 1.00 86.12 91 LEU A C 1
ATOM 672 O O . LEU A 1 91 ? 2.003 -8.408 -13.101 1.00 86.12 91 LEU A O 1
ATOM 676 N N . GLU A 1 92 ? 0.269 -8.203 -14.490 1.00 85.62 92 GLU A N 1
ATOM 677 C CA . GLU A 1 92 ? 0.630 -6.916 -15.080 1.00 85.62 92 GLU A CA 1
ATOM 678 C C . GLU A 1 92 ? 0.665 -5.756 -14.081 1.00 85.62 92 GLU A C 1
ATOM 680 O O . GLU A 1 92 ? 1.164 -4.691 -14.434 1.00 85.62 92 GLU A O 1
ATOM 685 N N . LEU A 1 93 ? 0.142 -5.934 -12.866 1.00 85.56 93 LEU A N 1
ATOM 686 C CA . LEU A 1 93 ? 0.175 -4.946 -11.785 1.00 85.56 93 LEU A CA 1
ATOM 687 C C . LEU A 1 93 ? 1.051 -5.396 -10.604 1.00 85.56 93 LEU A C 1
ATOM 689 O O . LEU A 1 93 ? 1.143 -4.689 -9.600 1.00 85.56 93 LEU A O 1
ATOM 693 N N . ARG A 1 94 ? 1.712 -6.555 -10.712 1.00 84.38 94 ARG A N 1
ATOM 694 C CA . ARG A 1 94 ? 2.581 -7.104 -9.666 1.00 84.38 94 ARG A CA 1
ATOM 695 C C . ARG A 1 94 ? 4.043 -6.738 -9.911 1.00 84.38 94 ARG A C 1
ATOM 697 O O . ARG A 1 94 ? 4.656 -7.182 -10.881 1.00 84.38 94 ARG A O 1
ATOM 704 N N . CYS A 1 95 ? 4.620 -6.008 -8.964 1.00 81.06 95 CYS A N 1
ATOM 705 C CA . CYS A 1 95 ? 6.055 -5.766 -8.809 1.00 81.06 95 CYS A CA 1
ATOM 706 C C . CYS A 1 95 ? 6.759 -5.407 -10.134 1.00 81.06 95 CYS A C 1
ATOM 708 O O . CYS A 1 95 ? 6.436 -4.413 -10.782 1.00 81.06 95 CYS A O 1
ATOM 710 N N . THR A 1 96 ? 7.730 -6.224 -10.543 1.00 72.12 96 THR A N 1
ATOM 711 C CA . THR A 1 96 ? 8.583 -6.035 -11.726 1.00 72.12 96 THR A CA 1
ATOM 712 C C . THR A 1 96 ? 7.818 -5.984 -13.043 1.00 72.12 96 THR A C 1
ATOM 714 O O . THR A 1 96 ? 8.309 -5.431 -14.028 1.00 72.12 96 THR A O 1
ATOM 717 N N . PHE A 1 97 ? 6.606 -6.532 -13.072 1.00 74.31 97 PHE A N 1
ATOM 718 C CA . PHE A 1 97 ? 5.758 -6.568 -14.251 1.00 74.31 97 PHE A CA 1
ATOM 719 C C . PHE A 1 97 ? 4.775 -5.393 -14.301 1.00 74.31 97 PHE A C 1
ATOM 721 O O . PHE A 1 97 ? 4.028 -5.298 -15.272 1.00 74.31 97 PHE A O 1
ATOM 728 N N . GLY A 1 98 ? 4.775 -4.486 -13.318 1.00 75.94 98 GLY A N 1
ATOM 729 C CA . GLY A 1 98 ? 3.777 -3.423 -13.190 1.00 75.94 98 GLY A CA 1
ATOM 730 C C . GLY A 1 98 ? 4.288 -1.990 -13.308 1.00 75.94 98 GLY A C 1
ATOM 731 O O . GLY A 1 98 ? 5.433 -1.674 -12.990 1.00 75.94 98 GLY A O 1
ATOM 732 N N . GLY A 1 99 ? 3.393 -1.112 -13.777 1.00 84.81 99 GLY A N 1
ATOM 733 C CA . GLY A 1 99 ? 3.474 0.346 -13.632 1.00 84.81 99 GLY A CA 1
ATOM 734 C C . GLY A 1 99 ? 4.813 0.983 -14.017 1.00 84.81 99 GLY A C 1
ATOM 735 O O . GLY A 1 99 ? 5.299 0.840 -15.145 1.00 84.81 99 GLY A O 1
ATOM 736 N N . LEU A 1 100 ? 5.392 1.717 -13.061 1.00 86.38 100 LEU A N 1
ATOM 737 C CA . LEU A 1 100 ? 6.614 2.506 -13.230 1.00 86.38 100 LEU A CA 1
ATOM 738 C C . LEU A 1 100 ? 7.843 1.671 -13.619 1.00 86.38 100 LEU A C 1
ATOM 740 O O . LEU A 1 100 ? 8.706 2.173 -14.346 1.00 86.38 100 LEU A O 1
ATOM 744 N N . GLY A 1 101 ? 7.903 0.395 -13.228 1.00 84.88 101 GLY A N 1
ATOM 745 C CA . GLY A 1 101 ? 9.006 -0.511 -13.570 1.00 84.88 101 GLY A CA 1
ATOM 746 C C . GLY A 1 101 ? 9.153 -0.766 -15.075 1.00 84.88 101 GLY A C 1
ATOM 747 O O . GLY A 1 101 ? 10.252 -1.017 -15.568 1.00 84.88 101 GLY A O 1
ATOM 748 N N . LYS A 1 102 ? 8.066 -0.619 -15.846 1.00 86.06 102 LYS A N 1
ATOM 749 C CA . LYS A 1 102 ? 8.062 -0.791 -17.309 1.00 86.06 102 LYS A CA 1
ATOM 750 C C . LYS A 1 102 ? 8.498 0.456 -18.083 1.00 86.06 102 LYS A C 1
ATOM 752 O O . LYS A 1 102 ? 8.637 0.380 -19.307 1.00 86.06 102 LYS A O 1
ATOM 757 N N . THR A 1 103 ? 8.694 1.593 -17.421 1.00 89.94 103 THR A N 1
ATOM 758 C CA . THR A 1 103 ? 9.054 2.846 -18.100 1.00 89.94 103 THR A CA 1
ATOM 759 C C . THR A 1 103 ? 10.448 2.770 -18.731 1.00 89.94 103 THR A C 1
ATOM 761 O O . THR A 1 103 ? 11.305 1.989 -18.313 1.00 89.94 103 THR A O 1
ATOM 764 N N . LYS A 1 104 ? 10.697 3.589 -19.765 1.00 91.44 104 LYS A N 1
ATOM 765 C CA . LYS A 1 104 ? 12.010 3.649 -20.437 1.00 91.44 104 LYS A CA 1
ATOM 766 C C . LYS A 1 104 ? 13.125 3.976 -19.438 1.00 91.44 104 LYS A C 1
ATOM 768 O O . LYS A 1 104 ? 14.1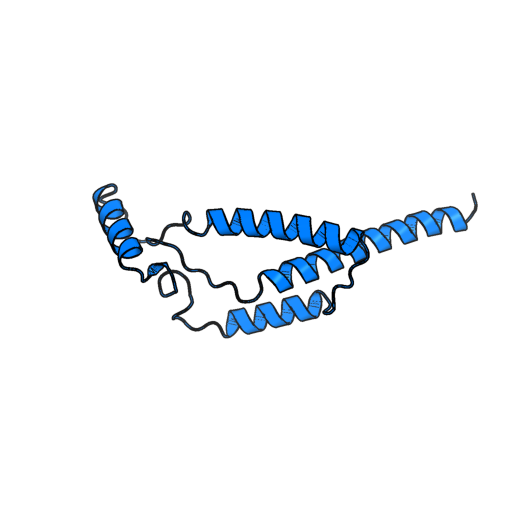18 3.259 -19.378 1.00 91.44 104 LYS A O 1
ATOM 773 N N . THR A 1 105 ? 12.883 4.971 -18.586 1.00 89.69 105 THR A N 1
ATOM 774 C CA . THR A 1 105 ? 13.806 5.406 -17.534 1.00 89.69 105 THR A CA 1
ATOM 775 C C . THR A 1 105 ? 14.094 4.297 -16.524 1.00 89.69 105 THR A C 1
ATOM 777 O O . THR A 1 105 ? 15.249 4.087 -16.172 1.00 89.69 105 THR A O 1
ATOM 780 N N . ALA A 1 106 ? 13.086 3.526 -16.101 1.00 89.12 106 ALA A N 1
ATOM 781 C CA . ALA A 1 106 ? 13.300 2.403 -15.186 1.00 89.12 106 ALA A CA 1
ATOM 782 C C . ALA A 1 106 ? 14.241 1.337 -15.772 1.00 89.12 106 ALA A C 1
ATOM 784 O O . ALA A 1 106 ? 15.121 0.837 -15.072 1.00 89.12 106 ALA A O 1
ATOM 785 N N . ARG A 1 107 ? 14.106 1.027 -17.068 1.00 87.81 107 ARG A N 1
ATOM 786 C CA . ARG A 1 107 ? 14.987 0.070 -17.762 1.00 87.81 107 ARG A CA 1
ATOM 787 C C . ARG A 1 107 ? 16.406 0.603 -17.941 1.00 87.81 107 ARG A C 1
ATO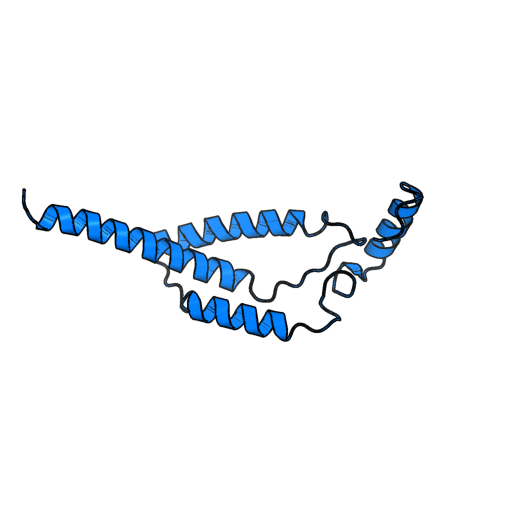M 789 O O . ARG A 1 107 ? 17.358 -0.166 -17.868 1.00 87.81 107 ARG A O 1
ATOM 796 N N . GLU A 1 108 ? 16.559 1.897 -18.201 1.00 90.75 108 GLU A N 1
ATOM 797 C CA . GLU A 1 108 ? 17.874 2.543 -18.290 1.00 90.75 108 GLU A CA 1
ATOM 798 C C . GLU A 1 108 ? 18.593 2.541 -16.937 1.00 90.75 108 GLU A C 1
ATOM 800 O O . GLU A 1 108 ? 19.782 2.228 -16.876 1.00 90.75 108 GLU A O 1
ATOM 805 N N . ILE A 1 109 ? 17.865 2.824 -15.851 1.00 88.06 109 ILE A N 1
ATOM 806 C CA . ILE A 1 109 ? 18.388 2.753 -14.482 1.00 88.06 109 ILE A CA 1
ATOM 807 C C . ILE A 1 109 ? 18.848 1.332 -14.158 1.00 88.06 109 ILE A C 1
ATOM 809 O O . ILE A 1 109 ? 19.963 1.181 -13.663 1.00 88.06 109 ILE A O 1
ATOM 813 N N . LEU A 1 110 ? 18.040 0.316 -14.487 1.00 86.88 110 LEU A N 1
ATOM 814 C CA . LEU A 1 110 ? 18.402 -1.091 -14.294 1.00 86.88 110 LEU A CA 1
ATOM 815 C C . LEU A 1 110 ? 19.737 -1.411 -14.980 1.00 86.88 110 LEU A C 1
ATOM 817 O O . LEU A 1 110 ? 20.702 -1.741 -14.299 1.00 86.88 110 LEU A O 1
ATOM 821 N N . LYS A 1 111 ? 19.841 -1.159 -16.293 1.00 87.81 111 LYS A N 1
ATOM 822 C CA . LYS A 1 111 ? 21.069 -1.402 -17.074 1.00 87.81 111 LYS A CA 1
ATOM 823 C C . LYS A 1 111 ? 22.295 -0.687 -16.508 1.00 87.81 111 LYS A C 1
ATOM 825 O O . LYS A 1 111 ? 23.379 -1.259 -16.459 1.00 87.81 111 LYS A O 1
ATOM 830 N N . ARG A 1 112 ? 22.142 0.580 -16.105 1.00 86.56 112 ARG A N 1
ATOM 831 C CA . ARG A 1 112 ? 23.238 1.356 -15.506 1.00 86.56 112 ARG A CA 1
ATOM 832 C C . ARG A 1 112 ? 23.660 0.772 -14.162 1.00 86.56 112 ARG A C 1
ATOM 834 O O . ARG A 1 112 ? 24.846 0.765 -13.853 1.00 86.56 112 ARG A O 1
ATOM 841 N N . SER A 1 113 ? 22.697 0.316 -13.369 1.00 79.00 113 SER A N 1
ATOM 842 C CA . SER A 1 113 ? 22.970 -0.275 -12.065 1.00 79.00 113 SER A CA 1
ATOM 843 C C . SER A 1 113 ? 23.644 -1.644 -12.182 1.00 79.00 113 SER A C 1
ATOM 845 O O . SER A 1 113 ? 24.602 -1.893 -11.459 1.00 79.00 113 SER A O 1
ATOM 847 N N . ASP A 1 114 ? 23.249 -2.459 -13.163 1.00 78.44 114 ASP A N 1
ATOM 848 C CA . ASP A 1 114 ? 23.876 -3.754 -13.457 1.00 78.44 114 ASP A CA 1
ATOM 849 C C . ASP A 1 114 ? 25.317 -3.576 -13.963 1.00 78.44 114 ASP A C 1
ATOM 851 O O . ASP A 1 114 ? 26.206 -4.356 -13.634 1.00 78.44 114 ASP A O 1
ATOM 855 N N . ALA A 1 115 ? 25.584 -2.501 -14.714 1.00 76.94 115 ALA A N 1
ATOM 856 C CA . ALA A 1 115 ? 26.939 -2.145 -15.137 1.00 76.94 115 ALA A CA 1
ATOM 857 C C . ALA A 1 115 ? 27.832 -1.669 -13.974 1.00 76.94 115 ALA A C 1
ATOM 859 O O . ALA A 1 115 ? 29.052 -1.804 -14.046 1.00 76.94 115 ALA A O 1
ATOM 860 N N . HIS A 1 116 ? 27.244 -1.090 -12.920 1.00 71.44 116 HIS A N 1
ATOM 861 C CA . HIS A 1 116 ? 27.973 -0.628 -11.735 1.00 71.44 116 HIS A CA 1
ATOM 862 C C . HIS A 1 116 ? 28.233 -1.757 -10.725 1.00 71.44 116 HIS A C 1
ATOM 864 O O . HIS A 1 116 ? 29.261 -1.742 -10.052 1.00 71.44 116 HIS A O 1
ATOM 870 N N . PHE A 1 117 ? 27.346 -2.755 -10.671 1.00 66.75 117 PHE A N 1
ATOM 871 C CA . PHE A 1 117 ? 27.474 -3.954 -9.840 1.00 66.75 117 PHE A CA 1
ATOM 872 C C . PHE A 1 117 ? 27.478 -5.227 -10.708 1.00 66.75 117 PHE A C 1
ATOM 874 O O . PHE A 1 117 ? 26.502 -5.981 -10.710 1.00 66.75 117 PHE A O 1
ATOM 881 N N . PRO A 1 118 ? 28.560 -5.485 -11.468 1.00 57.41 118 PRO A N 1
ATOM 882 C CA . PRO A 1 118 ? 28.639 -6.652 -12.334 1.00 57.41 118 PRO A CA 1
ATOM 883 C C . PRO A 1 118 ? 28.842 -7.912 -11.481 1.00 57.41 118 PRO A C 1
ATOM 885 O O . PRO A 1 118 ? 29.947 -8.173 -11.012 1.00 57.41 118 PRO A O 1
ATOM 888 N N . GLY A 1 119 ? 27.784 -8.695 -11.260 1.00 55.00 119 GLY A N 1
ATOM 889 C CA . GLY A 1 119 ? 27.905 -10.004 -10.600 1.00 55.00 119 GLY A CA 1
ATOM 890 C C . GLY A 1 119 ? 26.724 -10.465 -9.752 1.00 55.00 119 GLY A C 1
ATOM 891 O O . GLY A 1 119 ? 26.745 -11.601 -9.290 1.00 55.00 119 GLY A O 1
ATOM 892 N N . GLU A 1 120 ? 25.693 -9.647 -9.560 1.00 56.47 120 GLU A N 1
ATOM 893 C CA . GLU A 1 120 ? 24.491 -10.063 -8.831 1.00 56.47 120 GLU A CA 1
ATOM 894 C C . GLU A 1 120 ? 23.351 -10.287 -9.829 1.00 56.47 120 GLU A C 1
ATOM 896 O O . GLU A 1 120 ? 22.413 -9.503 -9.953 1.00 56.47 120 GLU A O 1
ATOM 901 N N . GLU A 1 121 ? 23.496 -11.349 -10.627 1.00 47.09 121 GLU A N 1
ATOM 902 C CA . GLU A 1 121 ? 22.401 -11.891 -11.430 1.00 47.09 121 GLU A CA 1
ATOM 903 C C . GLU A 1 121 ? 21.217 -12.130 -10.489 1.00 47.09 121 GLU A C 1
ATOM 905 O O . GLU A 1 121 ? 21.368 -12.808 -9.472 1.00 47.09 121 GLU A O 1
ATOM 910 N N . ALA A 1 122 ? 20.085 -11.496 -10.803 1.00 49.53 122 ALA A N 1
ATOM 911 C CA . ALA A 1 122 ? 18.868 -11.460 -10.004 1.00 49.53 122 ALA A CA 1
ATOM 912 C C . ALA A 1 122 ? 18.572 -12.809 -9.320 1.00 49.53 122 ALA A C 1
ATOM 914 O O . ALA A 1 122 ? 18.071 -13.736 -9.958 1.00 49.53 122 ALA A O 1
ATOM 915 N N . ARG A 1 123 ? 18.901 -12.906 -8.028 1.00 37.12 123 ARG A N 1
ATOM 916 C CA . ARG A 1 123 ? 18.343 -13.925 -7.136 1.00 37.12 123 ARG A CA 1
ATOM 917 C C . ARG A 1 123 ? 16.893 -13.599 -6.818 1.00 37.12 123 ARG A C 1
ATOM 919 O O . ARG A 1 123 ? 16.588 -12.399 -6.636 1.00 37.12 123 ARG A O 1
#

Organism: NCBI:txid2126740

Foldseek 3Di:
DDPVVVVVVVVVVVVVVVLLQLLLLQLLVVCQPPFAEDQLLDCPPPNVVVVVVSVVSSVVSSVCVVVPHGSVDGNVVSVVSSVVCVVVPDPCRHHCNYDNNPDPRSVVVNVVVCVVVVDCDDD

Sequence (123 aa):
MDCSSFTFHCQDENRINRQSLDAASVGLQNITGLACDPVGNRVEWPCLGKNIMGGSNALASANMILAGYDKVIPLDETIGAIYEIGLSLPLELRCTFGGLGKTKTAREILKRSDAHFPGEEAR